Protein AF-A0A965GAN7-F1 (afdb_monomer)

Sequence (37 aa):
ILGSEAFAERVTSAEIVRDERKGEGPSDHVPVVVDID

Foldseek 3Di:
DDDDPVQVVFWPDKDFPPVVQDDPPRDPGTDIDTDGD

Secondary structure (DSSP, 8-state):
----HHHHTTEEEEEE-GGG--SSS--SS--EEEEE-

pLDDT: mean 90.84, std 9.41, range [67.19, 98.5]

Mean predicted aligned error: 3.96 Å

Radius of gyration: 12.89 Å; Cα contacts (8 Å, |Δi|>4): 37; chains: 1; bounding box: 27×16×30 Å

Nearest PDB structures (foldseek):
  1ako-assembly1_A  TM=8.558E-01  e=5.713E-01  Escherichia coli K-12
  6fke-assembly1_A  TM=8.561E-01  e=7.401E-01  Neisseria meningitidis MC58

Solvent-accessible surface area (backbone atoms only — not comparable to full-atom values): 2582 Å² total; per-residue (Å²): 138,90,76,56,70,79,51,59,75,32,49,76,46,79,48,72,52,67,79,74,64,71,69,90,82,56,71,96,71,67,56,74,50,68,44,72,114

Structure (mmCIF, N/CA/C/O backbone):
data_AF-A0A965GAN7-F1
#
_entry.id   AF-A0A965GAN7-F1
#
loop_
_atom_site.group_PDB
_atom_site.id
_atom_site.type_symbol
_atom_site.label_atom_id
_atom_site.label_alt_id
_atom_site.label_comp_id
_atom_site.label_asym_id
_atom_site.label_entity_id
_atom_site.label_seq_id
_atom_site.pdbx_PDB_ins_code
_atom_site.Cartn_x
_atom_site.Cartn_y
_atom_site.Cartn_z
_atom_site.occupancy
_atom_site.B_iso_or_equiv
_atom_site.auth_seq_id
_ato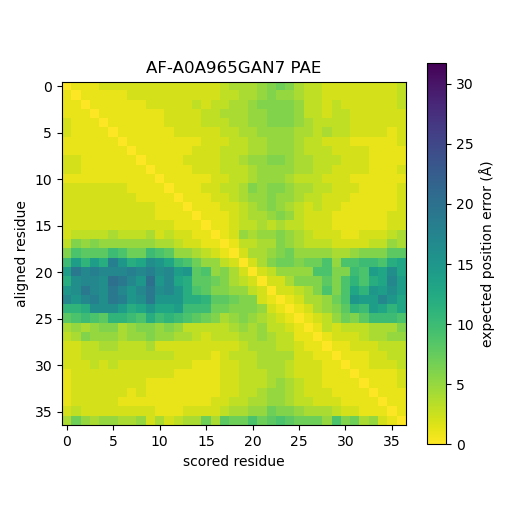m_site.auth_comp_id
_atom_site.auth_asym_id
_atom_site.auth_atom_id
_atom_site.pdbx_PDB_model_num
ATOM 1 N N . ILE A 1 1 ? 1.488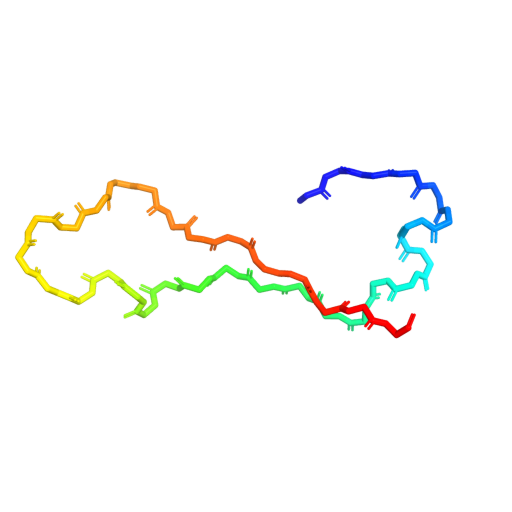 3.816 2.329 1.00 94.19 1 ILE A N 1
ATOM 2 C CA . ILE A 1 1 ? 0.283 4.650 2.096 1.00 94.19 1 ILE A CA 1
ATOM 3 C C . ILE A 1 1 ? -0.462 4.718 3.422 1.00 94.19 1 ILE A C 1
ATOM 5 O O . ILE A 1 1 ? -0.583 3.679 4.055 1.00 94.19 1 ILE A O 1
ATOM 9 N N . LEU A 1 2 ? -0.853 5.907 3.889 1.00 97.31 2 LEU A N 1
ATOM 10 C CA . LEU A 1 2 ? -1.609 6.071 5.139 1.00 97.31 2 LEU A CA 1
ATOM 11 C C . LEU A 1 2 ? -3.064 6.415 4.801 1.00 97.31 2 LEU A C 1
ATOM 13 O O . LEU A 1 2 ? -3.299 7.214 3.897 1.00 97.31 2 LEU A O 1
ATOM 17 N N . GLY A 1 3 ? -4.015 5.825 5.522 1.00 96.12 3 GLY A N 1
ATOM 18 C CA . GLY A 1 3 ? -5.454 6.022 5.330 1.00 96.12 3 GLY A CA 1
ATOM 19 C C . GLY A 1 3 ? -6.231 5.792 6.628 1.00 96.12 3 GLY A C 1
ATOM 20 O O . GLY A 1 3 ? -5.633 5.518 7.668 1.00 96.12 3 GLY A O 1
ATOM 21 N N . SER A 1 4 ? -7.556 5.939 6.575 1.00 98.50 4 SER A N 1
ATOM 22 C CA . SER A 1 4 ? -8.445 5.643 7.706 1.00 98.50 4 SER A CA 1
ATOM 23 C C . SER A 1 4 ? -8.495 4.141 8.017 1.00 98.50 4 SER A C 1
ATOM 25 O O . SER A 1 4 ? -8.084 3.316 7.205 1.00 98.50 4 SER A O 1
ATOM 27 N N . GLU A 1 5 ? -9.050 3.775 9.173 1.00 98.19 5 GLU A N 1
ATOM 28 C CA . GLU A 1 5 ? -9.235 2.370 9.566 1.00 98.19 5 GLU A CA 1
ATOM 29 C C . GLU A 1 5 ? -10.061 1.585 8.533 1.00 98.19 5 GLU A C 1
ATOM 31 O O . GLU A 1 5 ? -9.596 0.574 8.022 1.00 98.19 5 GLU A O 1
ATOM 36 N N . ALA A 1 6 ? -11.195 2.137 8.085 1.00 98.12 6 ALA A N 1
ATOM 37 C CA . ALA A 1 6 ? -12.019 1.532 7.032 1.00 98.12 6 ALA A CA 1
ATOM 38 C C . ALA A 1 6 ? -11.295 1.374 5.678 1.00 98.12 6 ALA A C 1
ATOM 40 O O . ALA A 1 6 ? -11.661 0.524 4.871 1.00 98.12 6 ALA A O 1
ATOM 41 N N . PHE A 1 7 ? -10.288 2.206 5.390 1.00 97.81 7 PHE A N 1
ATOM 42 C CA . PHE A 1 7 ? -9.440 2.017 4.212 1.00 97.81 7 PHE A CA 1
ATOM 43 C C . PHE A 1 7 ? -8.469 0.857 4.435 1.00 97.81 7 PHE A C 1
ATOM 45 O O . PHE A 1 7 ? -8.342 0.001 3.567 1.00 97.81 7 PHE A O 1
ATOM 52 N N . ALA A 1 8 ? -7.825 0.807 5.603 1.00 97.62 8 ALA A N 1
ATOM 53 C CA . ALA A 1 8 ? -6.882 -0.250 5.952 1.00 97.62 8 ALA A CA 1
ATOM 54 C C . ALA A 1 8 ? -7.532 -1.643 5.944 1.00 97.62 8 ALA A C 1
ATOM 56 O O . ALA A 1 8 ? -6.911 -2.589 5.474 1.00 97.62 8 ALA A O 1
ATOM 57 N N . GLU A 1 9 ? -8.784 -1.758 6.392 1.00 97.88 9 GLU A N 1
ATOM 58 C CA . GLU A 1 9 ? -9.545 -3.017 6.383 1.00 97.88 9 GLU A CA 1
ATOM 59 C C . GLU A 1 9 ? -9.80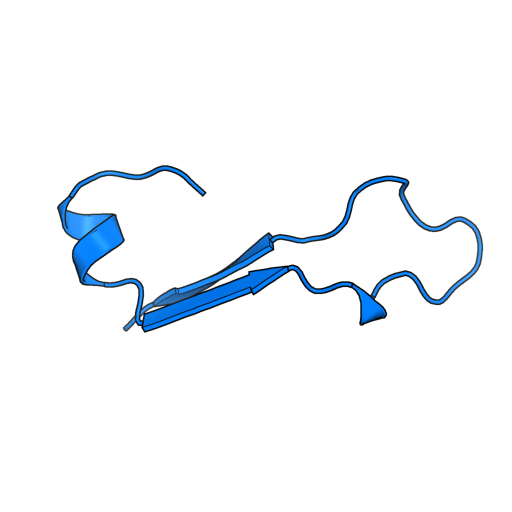0 -3.575 4.979 1.00 97.88 9 GLU A C 1
ATOM 61 O O . GLU A 1 9 ? -9.957 -4.783 4.818 1.00 97.88 9 GLU A O 1
ATOM 66 N N . ARG A 1 10 ? -9.851 -2.706 3.964 1.00 97.94 10 ARG A N 1
ATOM 67 C CA . ARG A 1 10 ? -10.135 -3.098 2.579 1.00 97.94 10 ARG A CA 1
ATOM 68 C C . ARG A 1 10 ? -8.883 -3.335 1.744 1.00 97.94 10 ARG A C 1
ATOM 70 O O . ARG A 1 10 ? -8.999 -3.833 0.631 1.00 97.94 10 ARG A O 1
ATOM 77 N N . VAL A 1 11 ? -7.706 -2.956 2.242 1.00 98.19 11 VAL A N 1
ATOM 78 C CA . VAL A 1 11 ? -6.441 -3.175 1.535 1.00 98.19 11 VAL A CA 1
ATOM 79 C C . VAL A 1 11 ? -6.082 -4.656 1.599 1.00 98.19 11 VAL A C 1
ATOM 81 O O . VAL A 1 11 ? -5.869 -5.203 2.681 1.00 98.19 11 VAL A O 1
ATOM 84 N N . THR A 1 12 ? -5.972 -5.295 0.438 1.00 98.19 12 THR A N 1
ATOM 85 C CA . THR A 1 12 ? -5.666 -6.729 0.325 1.00 98.19 12 THR A CA 1
ATOM 86 C C . THR A 1 12 ? -4.224 -7.010 -0.071 1.00 98.19 12 THR A C 1
ATOM 88 O O . THR A 1 12 ? -3.689 -8.072 0.255 1.00 98.19 12 THR A O 1
ATOM 91 N N . SER A 1 13 ? -3.556 -6.051 -0.714 1.00 97.81 13 SER A N 1
ATOM 92 C CA . SER A 1 13 ? -2.148 -6.146 -1.096 1.00 97.81 13 SER A CA 1
ATOM 93 C C . SER A 1 13 ? -1.458 -4.781 -0.993 1.00 97.81 13 SER A C 1
ATOM 95 O O . SER A 1 13 ? -2.105 -3.734 -1.050 1.00 97.81 13 SER A O 1
ATOM 97 N N . ALA A 1 14 ? -0.133 -4.783 -0.831 1.00 97.12 14 ALA A N 1
ATOM 98 C CA . ALA A 1 14 ? 0.684 -3.576 -0.887 1.00 97.12 14 ALA A CA 1
ATOM 99 C C . ALA A 1 14 ? 2.050 -3.888 -1.508 1.00 97.12 14 ALA A C 1
ATOM 101 O O . ALA A 1 14 ? 2.766 -4.767 -1.024 1.00 97.12 14 ALA A O 1
ATOM 102 N N . GLU A 1 15 ? 2.439 -3.134 -2.534 1.00 96.75 15 GLU A N 1
ATOM 103 C CA . GLU A 1 15 ? 3.692 -3.342 -3.262 1.00 96.75 15 GLU A CA 1
ATOM 104 C C . GLU A 1 15 ? 4.420 -2.023 -3.565 1.00 96.75 15 GLU A C 1
ATOM 106 O O . GLU A 1 15 ? 3.819 -0.966 -3.767 1.00 96.75 15 GLU A O 1
ATOM 111 N N . ILE A 1 16 ? 5.754 -2.098 -3.613 1.00 95.19 16 ILE A N 1
ATOM 112 C CA . ILE A 1 16 ? 6.619 -1.060 -4.179 1.00 95.19 16 ILE A CA 1
ATOM 113 C C . ILE A 1 16 ? 7.058 -1.525 -5.573 1.00 95.19 16 ILE A C 1
ATOM 115 O O . ILE A 1 16 ? 7.931 -2.389 -5.685 1.00 95.19 16 ILE A O 1
ATOM 119 N N . VAL A 1 17 ? 6.499 -0.933 -6.628 1.00 92.69 17 VAL A N 1
ATOM 120 C CA . VAL A 1 17 ? 6.670 -1.411 -8.010 1.00 92.69 17 VAL A CA 1
ATOM 121 C C . VAL A 1 17 ? 7.974 -0.868 -8.605 1.00 92.69 17 VAL A C 1
ATOM 123 O O . VAL A 1 17 ? 8.030 0.195 -9.220 1.00 92.69 17 VAL A O 1
ATOM 126 N N . ARG A 1 18 ? 9.082 -1.581 -8.383 1.00 86.25 18 ARG A N 1
ATOM 127 C CA . ARG A 1 18 ? 10.435 -1.123 -8.773 1.00 86.25 18 ARG A CA 1
ATOM 128 C C . ARG A 1 18 ? 10.757 -1.319 -10.253 1.00 86.25 18 ARG A C 1
ATOM 130 O O . ARG A 1 18 ? 11.639 -0.638 -10.774 1.00 86.25 18 ARG A O 1
ATOM 137 N N . ASP A 1 19 ? 10.059 -2.233 -10.918 1.00 81.62 19 ASP A 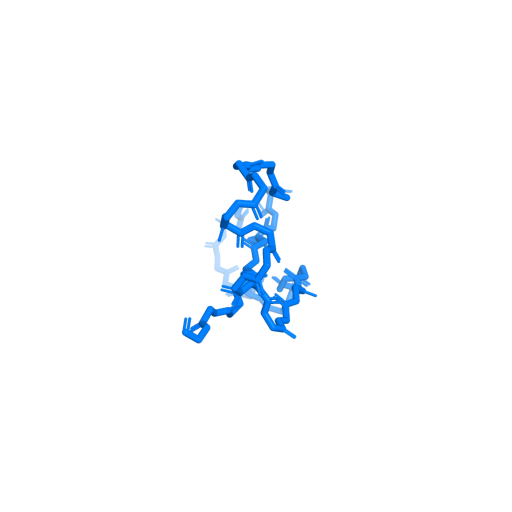N 1
ATOM 138 C CA . ASP A 1 19 ? 10.308 -2.588 -12.317 1.00 81.62 19 ASP A CA 1
ATOM 139 C C . ASP A 1 19 ? 9.851 -1.524 -13.327 1.00 81.62 19 ASP A C 1
ATOM 141 O O . ASP A 1 19 ? 10.324 -1.542 -14.465 1.00 81.62 19 ASP A O 1
ATOM 145 N N . GLU A 1 20 ? 9.015 -0.560 -12.919 1.00 67.19 20 GLU A N 1
ATOM 146 C CA . GLU A 1 20 ? 8.573 0.556 -13.774 1.00 67.19 20 GLU A CA 1
ATOM 147 C C . GLU A 1 20 ? 9.677 1.582 -14.077 1.00 67.19 20 GLU A C 1
ATOM 149 O O . GLU A 1 20 ? 9.501 2.452 -14.925 1.00 67.19 20 GLU A O 1
ATOM 154 N N . ARG A 1 21 ? 10.867 1.473 -13.468 1.00 69.31 21 ARG A N 1
ATOM 155 C CA . ARG A 1 21 ? 12.004 2.377 -13.742 1.00 69.31 21 ARG A CA 1
ATOM 156 C C . ARG A 1 21 ? 12.696 2.142 -15.101 1.00 69.31 21 ARG A C 1
ATOM 158 O O . ARG A 1 21 ? 13.848 2.536 -15.270 1.00 69.31 21 ARG A O 1
ATOM 165 N N . LYS A 1 22 ? 12.044 1.488 -16.066 1.00 69.19 22 LYS A N 1
ATOM 166 C CA . LYS A 1 22 ? 12.607 1.161 -17.389 1.00 69.19 22 LYS A CA 1
ATOM 167 C C . LYS A 1 22 ? 12.156 2.205 -18.424 1.00 69.19 22 LYS A C 1
ATOM 169 O O . LYS A 1 22 ? 10.966 2.340 -18.670 1.00 69.19 22 LYS A O 1
ATOM 174 N N . GLY A 1 23 ? 13.096 2.926 -19.041 1.00 73.19 23 GLY A N 1
ATOM 175 C CA . GLY A 1 23 ? 12.829 3.952 -20.066 1.00 73.19 23 GLY A CA 1
ATOM 176 C C . GLY A 1 23 ? 13.846 5.101 -20.038 1.00 73.19 23 GLY A C 1
ATOM 177 O O . GLY A 1 23 ? 14.742 5.107 -19.195 1.00 73.19 23 GLY A O 1
ATOM 178 N N . GLU A 1 24 ? 13.728 6.070 -20.952 1.00 76.44 24 GLU A N 1
ATOM 179 C CA . GLU A 1 24 ? 14.540 7.299 -20.917 1.00 76.44 24 GLU A CA 1
ATOM 180 C C . GLU A 1 24 ? 13.966 8.306 -19.909 1.00 76.44 24 GLU A C 1
ATOM 182 O O . GLU A 1 24 ? 12.784 8.640 -19.955 1.00 76.44 24 GLU A O 1
ATOM 187 N N . GLY A 1 25 ? 14.817 8.792 -18.999 1.00 77.75 25 GLY A N 1
ATOM 188 C CA . GLY A 1 25 ? 14.457 9.773 -17.968 1.00 77.75 25 GLY A CA 1
ATOM 189 C C . GLY A 1 25 ? 13.499 9.263 -16.878 1.00 77.75 25 GLY A C 1
ATOM 190 O O . GLY A 1 25 ? 12.488 9.922 -16.631 1.00 77.75 25 GLY A O 1
ATOM 191 N N . PRO A 1 26 ? 13.765 8.119 -16.211 1.00 83.06 26 PRO A N 1
ATOM 192 C CA . PRO A 1 26 ? 12.889 7.639 -15.150 1.00 83.06 26 PRO A CA 1
ATOM 193 C C . PRO A 1 26 ? 12.943 8.567 -13.928 1.00 83.06 26 PRO A C 1
ATOM 195 O O . PRO A 1 26 ? 13.996 9.095 -13.579 1.00 83.06 26 PRO A O 1
ATOM 198 N N . SER A 1 27 ? 11.809 8.711 -13.241 1.00 86.50 27 SER A N 1
ATOM 199 C CA . SER A 1 27 ? 11.731 9.399 -11.947 1.00 86.50 27 SER A CA 1
ATOM 200 C C . SER A 1 27 ? 12.684 8.775 -10.912 1.00 86.50 27 SER A C 1
ATOM 202 O O . SER A 1 27 ? 12.981 7.572 -10.943 1.00 86.50 27 SER A 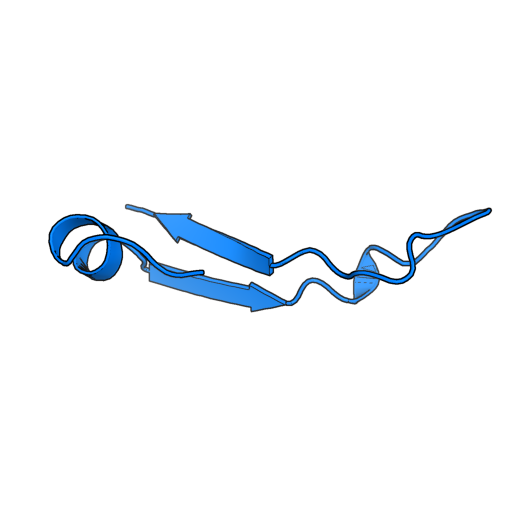O 1
ATOM 204 N N . ASP A 1 28 ? 13.133 9.581 -9.949 1.00 88.38 28 ASP A N 1
ATOM 205 C CA . ASP A 1 28 ? 13.890 9.113 -8.780 1.00 88.38 28 ASP A CA 1
ATOM 206 C C . ASP A 1 28 ? 13.010 8.404 -7.741 1.00 88.38 28 ASP A C 1
ATOM 208 O O . ASP A 1 28 ? 13.516 7.701 -6.864 1.00 88.38 28 ASP A O 1
ATOM 212 N N . HIS A 1 29 ? 11.688 8.556 -7.849 1.00 91.31 29 HIS A N 1
ATOM 213 C CA . HIS A 1 29 ? 10.712 7.897 -6.989 1.00 91.31 29 HIS A CA 1
ATOM 214 C C . HIS A 1 29 ? 10.141 6.650 -7.668 1.00 91.31 29 HIS A C 1
ATOM 216 O O . HIS A 1 29 ? 10.009 6.589 -8.890 1.00 91.31 29 HIS A O 1
ATOM 222 N N . VAL A 1 30 ? 9.764 5.668 -6.849 1.00 92.06 30 VAL A N 1
ATOM 223 C CA . VAL A 1 30 ? 9.044 4.467 -7.287 1.00 92.06 30 VAL A CA 1
ATOM 224 C C . VAL A 1 30 ? 7.572 4.553 -6.882 1.00 92.06 30 VAL A C 1
ATOM 226 O O . VAL A 1 30 ? 7.274 5.099 -5.813 1.00 92.06 30 VAL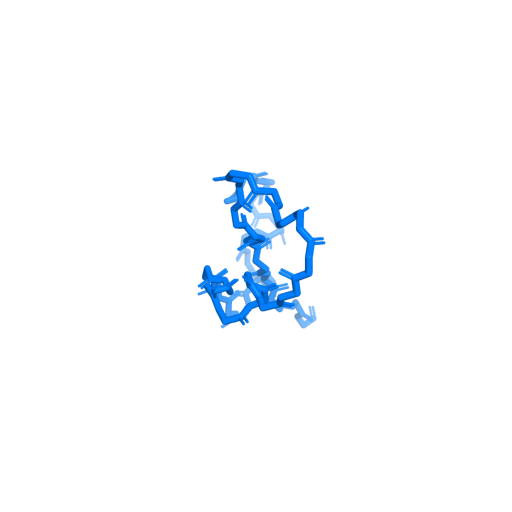 A O 1
ATOM 229 N N . PRO A 1 31 ? 6.654 4.011 -7.694 1.00 92.75 31 PRO A N 1
ATOM 230 C CA . PRO A 1 31 ? 5.266 3.873 -7.298 1.00 92.75 31 PRO A CA 1
ATOM 231 C C . PRO A 1 31 ? 5.129 2.952 -6.087 1.00 92.75 31 PRO A C 1
ATOM 233 O O . PRO A 1 31 ? 5.861 1.972 -5.919 1.00 92.75 31 PRO A O 1
ATOM 236 N N . VAL A 1 32 ? 4.139 3.268 -5.260 1.00 95.81 32 VAL A N 1
ATOM 237 C CA . VAL A 1 32 ? 3.632 2.388 -4.210 1.00 95.81 32 VA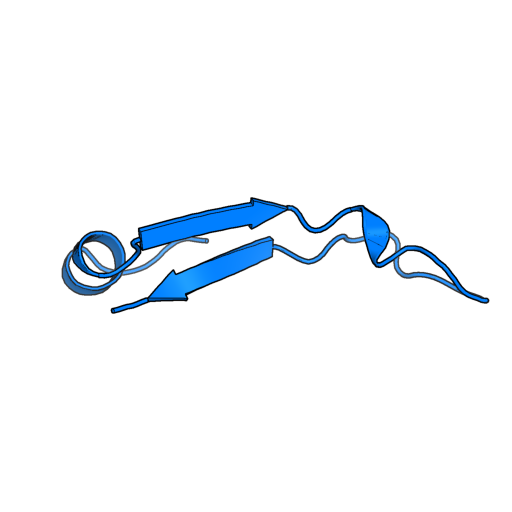L A CA 1
ATOM 238 C C . VAL A 1 32 ? 2.161 2.168 -4.513 1.00 95.81 32 VAL A C 1
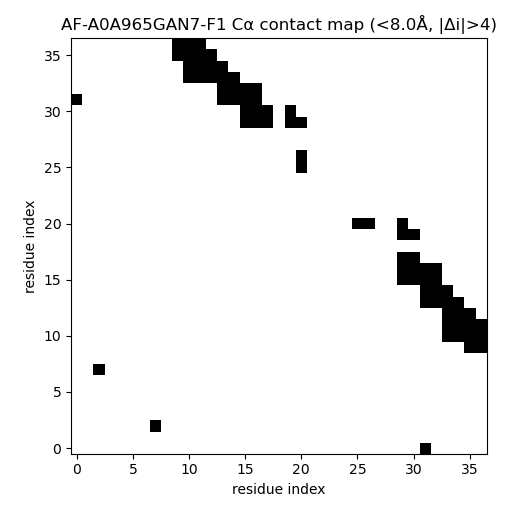ATOM 240 O O . VAL A 1 32 ? 1.421 3.142 -4.655 1.00 95.81 32 VAL A O 1
ATOM 243 N N . VAL A 1 33 ? 1.757 0.909 -4.634 1.00 96.44 33 VAL A N 1
ATOM 244 C CA . VAL A 1 33 ? 0.411 0.505 -5.051 1.00 96.44 33 VAL A CA 1
ATOM 245 C C . VAL A 1 33 ? -0.195 -0.381 -3.970 1.00 96.44 33 VAL A C 1
ATOM 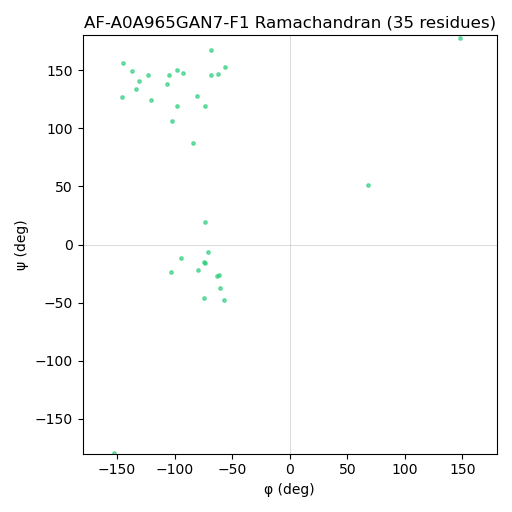247 O O . VAL A 1 33 ? 0.520 -1.108 -3.279 1.00 96.44 33 VAL A O 1
ATOM 250 N N . VAL A 1 34 ? -1.509 -0.275 -3.796 1.00 98.12 34 VAL A N 1
ATOM 251 C CA . VAL A 1 34 ? -2.308 -1.163 -2.950 1.00 98.12 34 VAL A CA 1
ATOM 252 C C . VAL A 1 34 ? -3.523 -1.627 -3.735 1.00 98.12 34 VAL A C 1
ATOM 254 O O . VAL A 1 34 ? -4.124 -0.817 -4.445 1.00 98.12 34 VAL A O 1
ATOM 257 N N . ASP A 1 35 ? -3.890 -2.893 -3.574 1.00 98.06 35 ASP A N 1
ATOM 258 C CA . ASP A 1 35 ? -5.158 -3.424 -4.073 1.00 98.06 35 ASP A CA 1
ATOM 259 C C . ASP A 1 35 ? -6.233 -3.327 -2.987 1.00 98.06 35 ASP A C 1
ATOM 261 O O . ASP A 1 35 ? -5.936 -3.401 -1.790 1.00 98.06 35 ASP A O 1
ATOM 265 N N . ILE A 1 36 ? -7.480 -3.120 -3.412 1.00 97.44 36 ILE A N 1
ATOM 266 C CA . ILE A 1 36 ? -8.634 -2.907 -2.536 1.00 97.44 36 ILE A CA 1
ATOM 267 C C . ILE A 1 36 ? -9.787 -3.788 -3.018 1.00 97.44 36 ILE A C 1
ATOM 269 O O . ILE A 1 36 ? -10.109 -3.748 -4.207 1.00 97.44 36 ILE A O 1
ATOM 273 N N . ASP A 1 37 ? -10.439 -4.488 -2.087 1.00 90.44 37 ASP A N 1
ATOM 274 C CA . ASP A 1 37 ? -11.695 -5.221 -2.325 1.00 90.44 37 ASP A CA 1
ATOM 275 C C . ASP A 1 37 ? -12.943 -4.351 -2.053 1.00 90.44 37 ASP A C 1
ATOM 277 O O . ASP A 1 37 ? -12.966 -3.538 -1.089 1.00 90.44 37 ASP A O 1
#